Protein AF-A0A455UFF2-F1 (afdb_monomer)

Sequence (76 aa):
MSKSYEQLVKRVQRAINSPGAQSKHWVEVKRQAEDEPEDWARVISELGTVENVTLTPIDDDAEHVSISWNPEESMS

Radius of gyration: 12.45 Å; Cα contacts (8 Å, |Δi|>4): 87; chains: 1; bounding box: 31×34×27 Å

Organism: NCBI:txid115553

InterPro domains:
  IPR012449 Bacteriophage F116, Orf28 [PF07867] (4-72)

Secondary structure (DSSP, 8-state):
--HHHHHHHHHHHHHHTSHHHHHHTEEEEE--TTS-HHHHHHHHHHHTTSTTEEEEESSTTSSEEEEEE-TTGGG-

Mean pr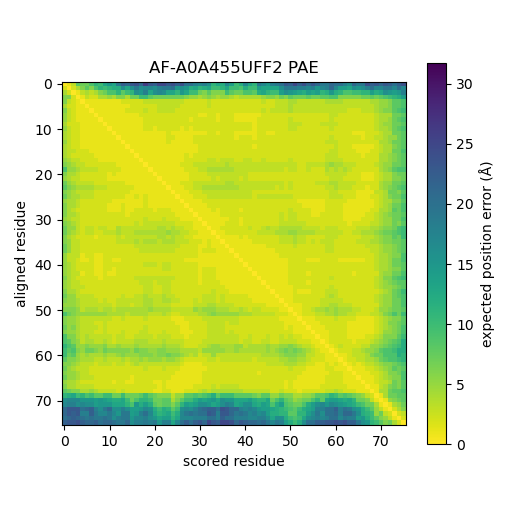edicted aligned error: 4.1 Å

Nearest PDB structures (foldseek):
  6a71-assembly1_B  TM=5.968E-01  e=3.329E-01  Homo sapiens
  1osd-assembly2_B  TM=6.046E-01  e=4.069E-01  Cupriavidus metallidurans
  8gxn-assembly1_B  TM=6.976E-01  e=1.268E+00  Theaceae
  4pca-assembly3_D-4  TM=6.598E-01  e=1.771E+00  Anaplasma phagocytophilum str. HGE1
  5zw3-assembly1_A  TM=4.702E-01  e=3.232E+00  Bacillus subtilis subsp. subtilis str. 168

pLDDT: mean 90.88, std 10.4, range [52.75, 97.94]

Solvent-accessible surface area (backbone atoms only — not comparable to full-atom values): 4413 Å² total; per-residue (Å²): 132,58,74,52,47,57,49,50,52,52,52,52,51,49,49,52,68,28,72,68,16,59,75,66,34,39,39,78,50,66,71,51,95,79,49,52,70,68,49,48,55,47,53,54,54,57,51,60,69,40,84,53,41,47,72,43,64,76,46,96,82,57,48,31,31,38,41,35,48,44,76,77,69,67,75,111

Structure (mmCIF, N/CA/C/O backbone):
data_AF-A0A455UFF2-F1
#
_entry.id   AF-A0A455UFF2-F1
#
loop_
_atom_site.group_PDB
_atom_site.id
_atom_site.type_symbol
_atom_site.label_atom_id
_atom_site.label_alt_id
_atom_site.label_comp_id
_atom_site.label_asym_id
_atom_site.label_entity_id
_atom_site.label_seq_id
_atom_site.pdbx_PDB_ins_code
_atom_site.Cartn_x
_atom_site.Cartn_y
_atom_site.Cartn_z
_atom_site.occupancy
_atom_site.B_iso_or_equiv
_atom_site.auth_seq_id
_atom_site.auth_comp_id
_atom_site.auth_asym_id
_atom_site.auth_atom_id
_atom_site.pdbx_PDB_model_num
ATOM 1 N N . MET A 1 1 ? -21.300 -5.488 2.772 1.00 59.91 1 MET A N 1
ATOM 2 C CA . MET A 1 1 ? -20.120 -4.690 2.390 1.00 59.91 1 MET A CA 1
ATOM 3 C C . MET A 1 1 ? -20.599 -3.311 1.984 1.00 59.91 1 MET A C 1
ATOM 5 O O . MET A 1 1 ? -21.617 -3.230 1.301 1.00 59.91 1 MET A O 1
ATOM 9 N N . SER A 1 2 ? -19.958 -2.254 2.484 1.00 75.44 2 SER A N 1
ATOM 10 C CA . SER A 1 2 ? -20.256 -0.878 2.080 1.00 75.44 2 SER A CA 1
ATOM 11 C C . SER A 1 2 ? -19.771 -0.670 0.637 1.00 75.44 2 SER A C 1
ATOM 13 O O . SER A 1 2 ? -18.805 -1.294 0.196 1.00 75.44 2 SER A O 1
ATOM 15 N N . LYS A 1 3 ? -20.437 0.209 -0.117 1.00 76.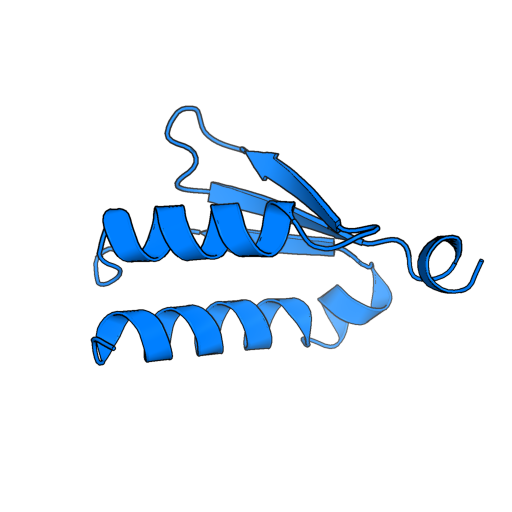75 3 LYS A N 1
ATOM 16 C CA . LYS A 1 3 ? -19.997 0.566 -1.476 1.00 76.75 3 LYS A CA 1
ATOM 17 C C . LYS A 1 3 ? -18.601 1.218 -1.456 1.00 76.75 3 LYS A C 1
ATOM 19 O O . LYS A 1 3 ? -17.835 1.023 -2.393 1.00 76.75 3 LYS A O 1
ATOM 24 N N . SER A 1 4 ? -18.276 1.918 -0.361 1.00 83.38 4 SER A N 1
ATOM 25 C CA . SER A 1 4 ? -16.970 2.546 -0.115 1.00 83.38 4 SER A CA 1
ATOM 26 C C . SER A 1 4 ? -15.850 1.503 0.008 1.00 83.38 4 SER A C 1
ATOM 28 O O . SER A 1 4 ? -14.889 1.566 -0.757 1.00 83.38 4 SER A O 1
ATOM 30 N N . TYR A 1 5 ? -16.024 0.452 0.821 1.00 89.94 5 TYR A N 1
ATOM 31 C CA . TYR A 1 5 ? -15.046 -0.638 0.932 1.00 89.94 5 TYR A CA 1
ATOM 32 C C . TYR A 1 5 ? -14.746 -1.308 -0.417 1.00 89.94 5 TYR A C 1
ATOM 34 O O . TYR A 1 5 ? -13.589 -1.513 -0.780 1.00 89.94 5 TYR A O 1
ATOM 42 N N . GLU A 1 6 ? -15.773 -1.616 -1.216 1.00 92.12 6 GLU A N 1
ATOM 43 C CA . GLU A 1 6 ? -15.566 -2.238 -2.532 1.00 92.12 6 GLU A CA 1
ATOM 44 C C . GLU A 1 6 ? -14.801 -1.325 -3.505 1.00 92.12 6 GLU A C 1
ATOM 46 O O . GLU A 1 6 ? -14.015 -1.806 -4.327 1.00 92.12 6 GLU A O 1
ATOM 51 N N . GLN A 1 7 ? -15.035 -0.011 -3.442 1.00 93.06 7 GLN A N 1
ATOM 52 C CA . GLN A 1 7 ? -14.310 0.973 -4.247 1.00 93.06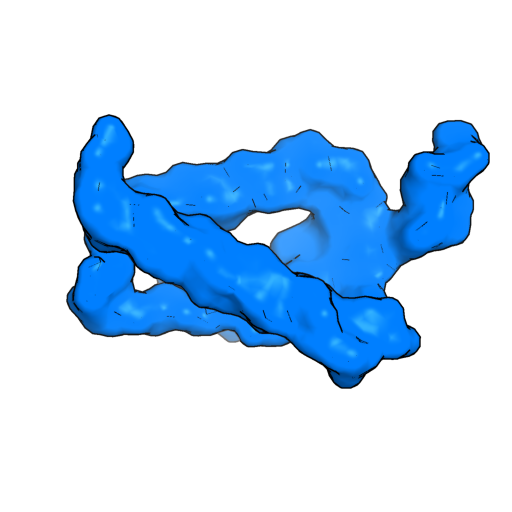 7 GLN A CA 1
ATOM 53 C C . GLN A 1 7 ? -12.852 1.085 -3.801 1.00 93.06 7 GLN A C 1
ATOM 55 O O . GLN A 1 7 ? -11.960 1.060 -4.656 1.00 93.06 7 GLN A O 1
ATOM 60 N N . LEU A 1 8 ? -12.612 1.119 -2.489 1.00 95.44 8 LEU A N 1
ATOM 61 C CA . LEU A 1 8 ? -11.278 1.095 -1.907 1.00 95.44 8 LEU A CA 1
ATOM 62 C C . LEU A 1 8 ? -10.504 -0.147 -2.367 1.00 95.44 8 LEU A C 1
ATOM 64 O O . LEU A 1 8 ? -9.434 -0.017 -2.960 1.00 95.44 8 LEU A O 1
ATOM 68 N N . VAL A 1 9 ? -11.063 -1.347 -2.188 1.00 95.50 9 VAL A N 1
ATOM 69 C CA . VAL A 1 9 ? -10.414 -2.605 -2.596 1.00 95.50 9 VAL A CA 1
ATOM 70 C C . VAL A 1 9 ? -10.057 -2.586 -4.084 1.00 95.50 9 VAL A C 1
ATOM 72 O O . VAL A 1 9 ? -8.925 -2.901 -4.453 1.00 95.50 9 VAL A O 1
ATOM 75 N N . LYS A 1 10 ? -10.975 -2.147 -4.955 1.00 95.75 10 LYS A N 1
ATOM 76 C CA . LYS A 1 10 ? -10.707 -2.028 -6.400 1.00 95.75 10 LYS A CA 1
ATOM 77 C C . LYS A 1 10 ? -9.574 -1.051 -6.704 1.00 95.75 10 LYS A C 1
ATOM 79 O O . LYS A 1 10 ? -8.773 -1.306 -7.605 1.00 95.75 10 LYS A O 1
ATOM 84 N N . ARG A 1 11 ? -9.495 0.067 -5.979 1.00 96.44 11 ARG A N 1
ATOM 85 C CA . ARG A 1 11 ? -8.432 1.068 -6.133 1.00 96.44 11 ARG A CA 1
ATOM 86 C C . ARG A 1 11 ? -7.071 0.488 -5.753 1.00 96.44 11 ARG A C 1
ATOM 88 O O . ARG A 1 11 ? -6.130 0.622 -6.535 1.00 96.44 11 ARG A O 1
ATOM 95 N N . VAL A 1 12 ? -6.988 -0.212 -4.621 1.00 96.50 12 VAL A N 1
ATOM 96 C CA . VAL A 1 12 ? -5.753 -0.874 -4.173 1.00 96.50 12 VAL A CA 1
ATOM 97 C C . VAL A 1 12 ? -5.324 -1.968 -5.151 1.00 96.50 12 VAL A C 1
ATOM 99 O O . VAL A 1 12 ? -4.185 -1.972 -5.615 1.00 96.50 12 VAL A O 1
ATOM 102 N N . GLN A 1 13 ? -6.253 -2.831 -5.571 1.00 96.50 13 GLN A N 1
ATOM 103 C CA . GLN A 1 13 ? -5.983 -3.858 -6.582 1.00 96.50 13 GLN A CA 1
ATOM 104 C C . GLN A 1 13 ? -5.486 -3.256 -7.898 1.00 96.50 13 GLN A C 1
ATOM 106 O O . GLN A 1 13 ? -4.581 -3.804 -8.524 1.00 96.50 13 GLN A O 1
ATOM 111 N N . ARG A 1 14 ? -6.047 -2.124 -8.333 1.00 97.56 14 ARG A N 1
ATOM 112 C CA . ARG A 1 14 ? -5.596 -1.437 -9.549 1.00 97.56 14 ARG A CA 1
ATOM 113 C C . ARG A 1 14 ? -4.175 -0.889 -9.411 1.00 97.56 14 ARG A C 1
ATOM 115 O O . ARG A 1 14 ? -3.431 -0.933 -10.387 1.00 97.56 14 ARG A O 1
ATOM 122 N N . ALA A 1 15 ? -3.807 -0.375 -8.238 1.00 97.50 15 ALA A N 1
ATOM 123 C CA . ALA A 1 15 ? -2.456 0.112 -7.972 1.00 97.50 15 ALA A CA 1
ATOM 124 C C . ALA A 1 15 ? -1.438 -1.038 -8.051 1.00 97.50 15 ALA A C 1
ATOM 126 O O . ALA A 1 15 ? -0.477 -0.953 -8.820 1.00 97.50 15 ALA A O 1
ATOM 127 N N . ILE A 1 16 ? -1.721 -2.144 -7.354 1.00 95.75 16 ILE A N 1
ATOM 128 C CA . ILE A 1 16 ? -0.895 -3.361 -7.342 1.00 95.75 16 ILE A CA 1
ATOM 129 C C . ILE A 1 16 ? -0.744 -3.939 -8.754 1.00 95.75 16 ILE A C 1
ATOM 131 O O . ILE A 1 16 ? 0.366 -4.226 -9.188 1.00 95.75 16 ILE A O 1
ATOM 135 N N . ASN A 1 17 ? -1.841 -4.066 -9.505 1.00 96.00 17 ASN A N 1
ATOM 136 C CA . ASN A 1 17 ? -1.837 -4.651 -10.852 1.00 96.00 17 ASN A CA 1
ATOM 137 C C . ASN A 1 17 ? -1.364 -3.689 -11.956 1.00 96.00 17 ASN A C 1
ATOM 139 O O . ASN A 1 17 ? -1.422 -4.029 -13.139 1.00 96.00 17 ASN A O 1
ATOM 143 N N . SER A 1 18 ? -0.919 -2.477 -11.616 1.00 97.62 18 SER A N 1
ATOM 144 C CA . SER A 1 18 ? -0.388 -1.561 -12.623 1.00 97.62 18 SER A CA 1
ATOM 145 C C . SER A 1 18 ? 0.923 -2.110 -13.218 1.00 97.62 18 SER A C 1
ATOM 147 O O . SER A 1 18 ? 1.720 -2.702 -12.487 1.00 97.62 18 SER A O 1
ATOM 149 N N . PRO A 1 19 ? 1.207 -1.903 -14.522 1.00 97.00 19 PRO A N 1
ATOM 150 C CA . PRO A 1 19 ? 2.403 -2.465 -15.160 1.00 97.00 19 PRO A CA 1
ATOM 151 C C . PRO A 1 19 ? 3.709 -2.089 -14.449 1.00 97.00 19 PRO A C 1
ATOM 153 O O . PRO A 1 19 ? 4.607 -2.917 -14.309 1.00 97.00 19 PRO A O 1
ATOM 156 N N . GLY A 1 20 ? 3.803 -0.848 -13.963 1.00 96.69 20 GLY A N 1
ATOM 157 C CA . GLY A 1 20 ? 4.969 -0.372 -13.223 1.00 96.69 20 GLY A CA 1
ATOM 158 C C . GLY A 1 20 ? 5.123 -1.053 -11.866 1.00 96.69 20 GLY A C 1
ATOM 159 O O . GLY A 1 20 ? 6.239 -1.415 -11.504 1.00 96.69 20 GLY A O 1
ATOM 160 N N . ALA 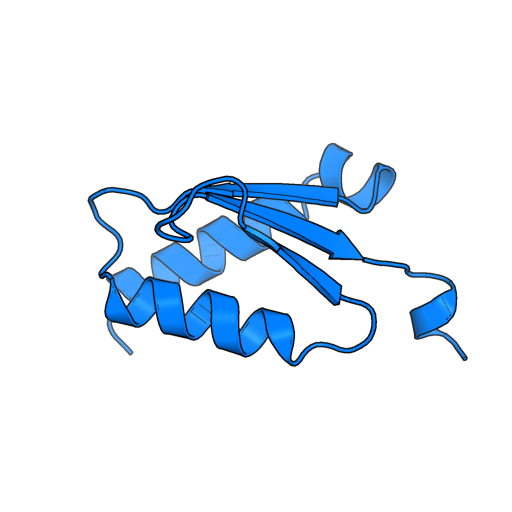A 1 21 ? 4.017 -1.262 -11.150 1.00 97.06 21 ALA A N 1
ATOM 161 C CA . ALA A 1 21 ? 4.030 -1.921 -9.853 1.00 97.06 21 ALA A CA 1
ATOM 162 C C . ALA A 1 21 ? 4.370 -3.409 -9.978 1.00 97.06 21 ALA A C 1
ATOM 164 O O . ALA A 1 21 ? 5.238 -3.889 -9.262 1.00 97.06 21 ALA A O 1
ATOM 165 N N . GLN A 1 22 ? 3.782 -4.108 -10.954 1.00 96.25 22 GLN A N 1
ATOM 166 C CA . GLN A 1 22 ? 4.116 -5.504 -11.253 1.00 96.25 22 GLN A CA 1
ATOM 167 C C . GLN A 1 22 ? 5.570 -5.675 -11.698 1.00 96.25 22 GLN A C 1
ATOM 169 O O . GLN A 1 22 ? 6.205 -6.633 -11.294 1.00 96.25 22 GLN A O 1
ATOM 174 N N . SER A 1 23 ? 6.134 -4.734 -12.461 1.00 94.88 23 SER A N 1
ATOM 175 C CA . SER A 1 23 ? 7.542 -4.826 -12.887 1.00 94.88 23 SER A CA 1
ATOM 176 C C . SER A 1 23 ? 8.540 -4.551 -11.754 1.00 94.88 23 SER A C 1
ATOM 178 O O . SER A 1 23 ? 9.652 -5.065 -11.780 1.00 94.88 23 SER A O 1
ATOM 180 N N . LYS A 1 24 ? 8.177 -3.693 -10.792 1.00 95.81 24 LYS A N 1
ATOM 181 C CA . LYS A 1 24 ? 9.035 -3.305 -9.655 1.00 95.81 24 LYS A CA 1
ATOM 182 C C . LYS A 1 24 ? 8.757 -4.109 -8.383 1.00 95.81 24 LYS A C 1
ATOM 184 O O . LYS A 1 24 ? 9.482 -3.946 -7.409 1.00 95.81 24 LYS A O 1
ATOM 189 N N . HIS A 1 25 ? 7.689 -4.901 -8.394 1.00 96.38 25 HIS A N 1
ATOM 190 C CA . HIS A 1 25 ? 7.084 -5.566 -7.242 1.00 96.38 25 HIS A CA 1
ATOM 191 C C . HIS A 1 25 ? 6.862 -4.643 -6.038 1.00 96.38 25 HIS A C 1
ATOM 193 O O . HIS A 1 25 ? 7.123 -4.998 -4.889 1.00 96.38 25 HIS A O 1
ATOM 199 N N . TRP A 1 26 ? 6.422 -3.416 -6.322 1.00 96.81 26 TRP A N 1
ATOM 200 C CA . TRP A 1 26 ? 6.272 -2.375 -5.315 1.00 96.81 26 TRP A CA 1
ATOM 201 C C . TRP A 1 26 ? 5.276 -1.300 -5.752 1.00 96.81 26 TRP A C 1
ATOM 203 O O . TRP A 1 26 ? 5.262 -0.891 -6.918 1.00 96.81 26 TRP A O 1
ATOM 213 N N . VAL A 1 27 ? 4.466 -0.805 -4.814 1.00 97.94 27 VAL A N 1
ATOM 214 C CA . VAL A 1 27 ? 3.563 0.333 -5.021 1.00 97.94 27 VAL A CA 1
ATOM 215 C C . VAL A 1 27 ? 3.292 1.092 -3.725 1.00 97.94 27 VAL A C 1
ATOM 217 O O . VAL A 1 27 ? 3.267 0.508 -2.648 1.00 97.94 27 VAL A O 1
ATOM 220 N N . GLU A 1 28 ? 3.020 2.388 -3.837 1.00 97.81 28 GLU A N 1
ATOM 221 C CA . GLU A 1 28 ? 2.500 3.214 -2.747 1.00 97.81 28 GLU A CA 1
ATOM 222 C C . GLU A 1 28 ? 0.987 3.379 -2.860 1.00 97.81 28 GLU A C 1
ATOM 224 O O . GLU A 1 28 ? 0.439 3.601 -3.945 1.00 97.81 28 GLU A O 1
ATOM 229 N N . VAL A 1 29 ? 0.303 3.292 -1.724 1.00 96.88 29 VAL A N 1
ATOM 230 C CA . VAL A 1 29 ? -1.140 3.483 -1.629 1.00 96.88 29 VAL A CA 1
ATOM 231 C C . VAL A 1 29 ? -1.435 4.414 -0.467 1.00 96.88 29 VAL A C 1
ATOM 233 O O . VAL A 1 29 ? -1.011 4.179 0.661 1.00 96.88 29 VAL A O 1
ATOM 236 N N . LYS A 1 30 ? -2.213 5.458 -0.752 1.00 96.88 30 LYS A N 1
ATOM 237 C CA . LYS A 1 30 ? -2.678 6.418 0.245 1.00 96.88 30 LYS A CA 1
ATOM 238 C C . LYS A 1 30 ? -4.187 6.316 0.452 1.00 96.88 30 LYS A C 1
ATOM 240 O O . LYS A 1 30 ? -4.932 6.208 -0.533 1.00 96.88 30 LYS A O 1
ATOM 245 N N . ARG A 1 31 ? -4.643 6.395 1.699 1.00 95.69 31 ARG A N 1
ATOM 246 C CA . ARG A 1 31 ? -6.043 6.605 2.067 1.00 95.69 31 ARG A CA 1
ATOM 247 C C . ARG A 1 31 ? -6.551 7.909 1.442 1.00 95.69 31 ARG A C 1
ATOM 249 O O . ARG A 1 31 ? -5.847 8.916 1.384 1.00 95.69 31 ARG A O 1
ATOM 256 N N . GLN A 1 32 ? -7.767 7.881 0.922 1.00 94.56 32 GLN A N 1
ATOM 257 C CA . GLN A 1 32 ? -8.477 9.044 0.403 1.00 94.56 32 GLN A CA 1
ATOM 258 C C . GLN A 1 32 ? -9.520 9.513 1.414 1.00 94.56 32 GLN A C 1
ATOM 260 O O . GLN A 1 32 ? -9.969 8.756 2.268 1.00 94.56 32 GLN A O 1
ATOM 265 N N . ALA A 1 33 ? -9.936 10.775 1.297 1.00 91.56 33 ALA A N 1
ATOM 266 C CA . ALA A 1 33 ? -10.928 11.361 2.198 1.00 91.56 33 ALA A CA 1
ATOM 267 C C . ALA A 1 33 ? -12.296 10.650 2.149 1.00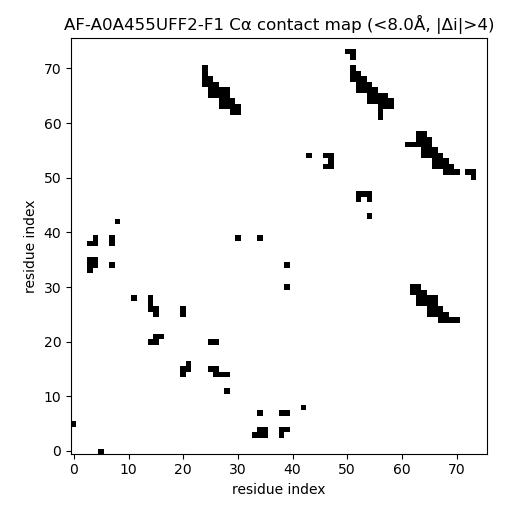 91.56 33 ALA A C 1
ATOM 269 O O . ALA A 1 33 ? -13.057 10.744 3.105 1.00 91.56 33 ALA A O 1
ATOM 270 N N . GLU A 1 34 ? -12.603 9.962 1.044 1.00 90.69 34 GLU A N 1
ATOM 271 C CA . GLU A 1 34 ? -13.830 9.176 0.853 1.00 90.69 34 GLU A CA 1
ATOM 272 C C . GLU A 1 34 ? -13.745 7.738 1.394 1.00 90.69 34 GLU A C 1
ATOM 274 O O . GLU A 1 34 ? -14.770 7.059 1.487 1.00 90.69 34 GLU A O 1
ATOM 279 N N . ASP A 1 35 ? -12.542 7.270 1.741 1.00 92.62 35 ASP A N 1
ATOM 280 C CA . ASP A 1 35 ? -12.360 5.949 2.334 1.00 92.62 35 ASP A CA 1
ATOM 281 C C . ASP A 1 35 ? -12.666 6.029 3.828 1.00 92.62 35 ASP A C 1
ATOM 283 O O . ASP A 1 35 ? -12.037 6.801 4.559 1.00 92.62 35 ASP A O 1
ATOM 287 N N . GLU A 1 36 ? -13.579 5.198 4.319 1.00 93.81 36 GLU A N 1
ATOM 288 C CA . GLU A 1 36 ? -13.823 5.109 5.758 1.00 93.81 36 GLU A CA 1
ATOM 289 C C . GLU A 1 36 ? -12.554 4.602 6.479 1.00 93.81 36 GLU A C 1
ATOM 291 O O . GLU A 1 36 ? -11.909 3.666 5.992 1.00 93.81 36 GLU A O 1
ATOM 296 N N . PRO A 1 37 ? -12.161 5.184 7.631 1.00 93.12 37 PRO A N 1
ATOM 297 C CA . PRO A 1 37 ? -10.946 4.777 8.345 1.00 93.12 37 PRO A CA 1
ATOM 298 C C . PRO A 1 37 ? -10.925 3.285 8.703 1.00 93.12 37 PRO A C 1
ATOM 300 O O . PRO A 1 37 ? -9.887 2.634 8.606 1.00 93.12 37 PRO A O 1
ATOM 303 N N . GLU A 1 38 ? -12.080 2.735 9.085 1.00 93.69 38 GLU A N 1
ATOM 304 C CA . GLU A 1 38 ? -12.230 1.318 9.435 1.00 93.69 38 GLU A CA 1
ATOM 305 C C . GLU A 1 38 ? -12.064 0.407 8.211 1.00 93.69 38 GLU A C 1
ATOM 307 O O . GLU A 1 38 ? -11.412 -0.635 8.294 1.00 93.69 38 GLU A O 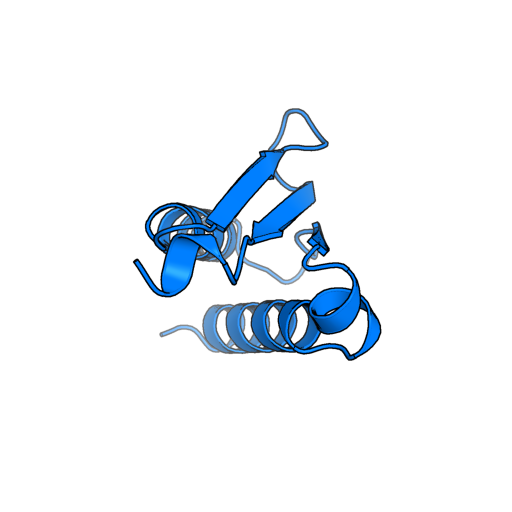1
ATOM 312 N N . ASP A 1 39 ? -12.596 0.826 7.058 1.00 95.31 39 ASP A N 1
ATOM 313 C CA . ASP A 1 39 ? -12.456 0.105 5.792 1.00 95.31 39 ASP A CA 1
ATOM 314 C C . ASP A 1 39 ? -10.990 0.123 5.318 1.00 95.31 39 ASP A C 1
ATOM 316 O O . ASP A 1 39 ? -10.467 -0.906 4.884 1.00 95.31 39 ASP A O 1
ATOM 320 N N . TRP A 1 40 ? -10.293 1.256 5.473 1.00 95.69 40 TRP A N 1
ATOM 321 C CA . TRP A 1 40 ? -8.852 1.365 5.219 1.00 95.69 40 TRP A CA 1
ATOM 322 C C . TRP A 1 40 ? -8.036 0.427 6.110 1.00 95.69 40 TRP A C 1
ATOM 324 O O . TRP A 1 40 ? -7.288 -0.410 5.598 1.00 95.69 40 TRP A O 1
ATOM 334 N N . ALA A 1 41 ? -8.222 0.514 7.429 1.00 94.31 41 ALA A N 1
ATOM 335 C CA . ALA A 1 41 ? -7.517 -0.326 8.393 1.00 94.31 41 ALA A CA 1
ATOM 336 C C . ALA A 1 41 ? -7.732 -1.819 8.107 1.00 94.31 41 ALA A C 1
ATOM 338 O O . ALA A 1 41 ? -6.793 -2.615 8.179 1.00 94.31 41 ALA A O 1
ATOM 339 N N . ARG A 1 42 ? -8.953 -2.194 7.709 1.00 94.81 42 ARG A N 1
ATOM 340 C CA . ARG A 1 42 ? -9.282 -3.557 7.300 1.00 94.81 42 ARG A CA 1
ATOM 341 C C . ARG A 1 42 ? -8.491 -4.004 6.071 1.00 94.81 42 ARG A C 1
ATOM 343 O O . ARG A 1 42 ? -7.896 -5.076 6.121 1.00 94.81 42 ARG A O 1
ATOM 350 N N . VAL A 1 43 ? -8.457 -3.216 4.993 1.00 95.00 43 VAL A N 1
ATOM 351 C CA . VAL A 1 43 ? -7.721 -3.585 3.766 1.00 95.00 43 VAL A CA 1
ATOM 352 C C . VAL A 1 43 ? -6.228 -3.753 4.042 1.00 95.00 43 VAL A C 1
ATOM 354 O O . VAL A 1 43 ? -5.625 -4.722 3.585 1.00 95.00 43 VAL A O 1
ATOM 357 N N . ILE A 1 44 ? -5.632 -2.841 4.813 1.00 94.81 44 ILE A N 1
ATOM 358 C CA . ILE A 1 44 ? -4.215 -2.928 5.187 1.00 94.81 44 ILE A CA 1
ATOM 359 C C . ILE A 1 44 ? -3.957 -4.166 6.050 1.00 94.81 44 ILE A C 1
ATOM 361 O O . ILE A 1 44 ? -3.013 -4.908 5.785 1.00 94.81 44 ILE A O 1
ATOM 365 N N . SER A 1 45 ? -4.826 -4.447 7.026 1.00 94.06 45 SER A N 1
ATOM 366 C CA . SER A 1 45 ? -4.726 -5.662 7.837 1.00 94.06 45 SER A CA 1
ATOM 367 C C . SER A 1 45 ? -4.827 -6.928 6.987 1.00 94.06 45 SER A C 1
ATOM 369 O O . SER A 1 45 ? -4.055 -7.851 7.209 1.00 94.06 45 SER A O 1
ATOM 371 N N . GLU A 1 46 ? -5.756 -6.992 6.031 1.00 94.62 46 GLU A N 1
ATOM 372 C CA . GLU A 1 46 ? -5.932 -8.152 5.149 1.00 94.62 46 GLU A CA 1
ATOM 373 C C . GLU A 1 46 ? -4.695 -8.360 4.260 1.00 94.62 46 GLU A C 1
ATOM 375 O O . GLU A 1 46 ? -4.180 -9.473 4.174 1.00 94.62 46 GLU A O 1
ATOM 380 N N . LEU A 1 47 ? -4.150 -7.294 3.668 1.00 93.00 47 LEU A N 1
ATOM 381 C CA . LEU A 1 47 ? -2.929 -7.362 2.856 1.00 93.00 47 LEU A CA 1
ATOM 382 C C . LEU A 1 47 ? -1.701 -7.795 3.663 1.00 93.00 47 LEU A C 1
ATOM 384 O O . LEU A 1 47 ? -0.865 -8.526 3.143 1.00 93.00 47 LEU A O 1
ATOM 388 N N . GLY A 1 48 ? -1.614 -7.401 4.935 1.00 91.31 48 GLY A N 1
ATOM 389 C CA . GLY A 1 48 ? -0.530 -7.806 5.834 1.00 91.31 48 GLY A CA 1
ATOM 390 C C . GLY A 1 48 ? -0.556 -9.287 6.216 1.00 91.31 48 GLY A C 1
ATOM 391 O O . GLY A 1 48 ? 0.421 -9.785 6.764 1.00 91.31 48 GLY A O 1
ATOM 392 N N . THR A 1 49 ? -1.653 -9.997 5.928 1.00 93.25 49 THR A N 1
ATOM 393 C CA . THR A 1 49 ? -1.737 -11.457 6.106 1.00 93.25 49 THR A CA 1
ATOM 394 C C . THR A 1 49 ? -1.315 -12.245 4.870 1.00 93.25 49 THR A C 1
ATOM 396 O O . THR A 1 49 ? -1.215 -13.468 4.939 1.00 93.25 49 THR A O 1
ATOM 399 N N . VAL A 1 50 ? -1.085 -11.572 3.739 1.00 91.94 50 VAL A N 1
ATOM 400 C CA . VAL A 1 50 ? -0.698 -12.234 2.494 1.00 91.94 50 VAL A CA 1
ATOM 401 C C . VAL A 1 50 ? 0.780 -12.605 2.561 1.00 91.94 50 VAL A C 1
ATOM 403 O O . VAL A 1 50 ? 1.640 -11.760 2.806 1.00 91.94 50 VAL A O 1
ATOM 406 N N . GLU A 1 51 ? 1.078 -13.880 2.322 1.00 88.88 51 GLU A N 1
ATOM 407 C CA . GLU A 1 51 ? 2.454 -14.371 2.284 1.00 88.88 51 GLU A CA 1
ATOM 408 C C . GLU A 1 51 ? 3.269 -13.625 1.221 1.00 88.88 51 GLU A C 1
ATOM 410 O O . GLU A 1 51 ? 2.781 -13.329 0.128 1.00 88.88 51 GLU A O 1
ATOM 415 N N . ASN A 1 52 ? 4.525 -13.320 1.551 1.00 89.44 52 ASN A N 1
ATOM 416 C CA . ASN A 1 52 ? 5.465 -12.600 0.685 1.00 89.44 52 ASN A CA 1
ATOM 417 C C . ASN A 1 52 ? 5.049 -11.163 0.339 1.00 89.44 52 ASN A C 1
ATOM 419 O O . ASN A 1 52 ? 5.658 -10.559 -0.544 1.00 89.44 52 ASN A O 1
ATOM 423 N N . VAL A 1 53 ? 4.056 -10.597 1.036 1.00 93.56 53 VAL A N 1
ATOM 424 C CA . VAL A 1 53 ? 3.725 -9.169 1.000 1.00 93.56 53 VAL A CA 1
ATOM 425 C C . VAL A 1 53 ? 4.308 -8.489 2.233 1.00 93.56 53 VAL A C 1
ATOM 427 O O . VAL A 1 53 ? 4.118 -8.925 3.363 1.00 93.56 53 VAL A O 1
ATOM 430 N N . THR A 1 54 ? 5.019 -7.385 2.019 1.00 94.50 54 THR A N 1
ATOM 431 C CA . THR A 1 54 ? 5.493 -6.501 3.086 1.00 94.50 54 THR A CA 1
ATOM 432 C C . THR A 1 54 ? 4.785 -5.160 2.975 1.00 94.50 54 THR A C 1
ATOM 434 O O . THR A 1 54 ? 4.791 -4.527 1.918 1.00 94.50 54 THR A O 1
ATOM 437 N N . LEU A 1 55 ? 4.191 -4.721 4.083 1.00 95.06 55 LEU A N 1
ATOM 438 C CA . LEU A 1 55 ? 3.586 -3.401 4.226 1.00 95.06 55 LEU A CA 1
ATOM 439 C C . LEU A 1 55 ? 4.471 -2.526 5.105 1.00 95.06 55 LEU A C 1
ATOM 441 O O . LEU A 1 55 ? 4.788 -2.905 6.230 1.00 95.06 55 LEU A O 1
ATOM 445 N N . THR A 1 56 ? 4.836 -1.346 4.608 1.00 95.81 56 THR A N 1
ATOM 446 C CA . THR A 1 56 ? 5.604 -0.357 5.376 1.00 95.81 56 THR A CA 1
ATOM 447 C C . THR A 1 56 ? 4.844 0.966 5.416 1.00 95.81 56 THR A C 1
ATOM 449 O O . THR A 1 56 ? 4.699 1.596 4.361 1.00 95.81 56 THR A O 1
ATOM 452 N N . PRO A 1 57 ? 4.358 1.406 6.593 1.00 95.12 57 PRO A N 1
ATOM 453 C CA . PRO A 1 57 ? 3.829 2.753 6.777 1.00 95.12 57 PRO A CA 1
ATOM 454 C C . PRO A 1 57 ? 4.879 3.809 6.424 1.00 95.12 57 PRO A C 1
ATOM 456 O O . PRO A 1 57 ? 6.047 3.681 6.788 1.00 95.12 57 PRO A O 1
ATOM 459 N N . ILE A 1 58 ? 4.460 4.829 5.683 1.00 96.38 58 ILE A N 1
ATOM 460 C CA . ILE A 1 58 ? 5.293 5.965 5.266 1.00 96.38 58 ILE A CA 1
ATOM 461 C C . ILE A 1 58 ? 5.047 7.168 6.180 1.00 96.38 58 ILE A C 1
ATOM 463 O O . ILE A 1 58 ? 5.947 7.982 6.379 1.00 96.38 58 ILE A O 1
ATOM 467 N N . ASP A 1 59 ? 3.837 7.275 6.728 1.00 93.94 59 ASP A N 1
ATOM 468 C CA . ASP A 1 59 ? 3.459 8.255 7.741 1.00 93.94 59 ASP A CA 1
ATOM 469 C C . ASP A 1 59 ? 3.124 7.587 9.083 1.00 93.94 59 ASP A C 1
ATOM 471 O O . ASP A 1 59 ? 2.952 6.368 9.172 1.00 93.94 59 ASP A O 1
ATOM 475 N N . ASP A 1 60 ? 3.068 8.406 10.137 1.00 90.75 60 ASP A N 1
ATOM 476 C CA . ASP A 1 60 ? 2.815 7.958 11.512 1.00 90.75 60 ASP A CA 1
ATOM 477 C C . ASP A 1 60 ? 1.392 7.401 11.696 1.00 90.75 60 ASP A C 1
ATOM 479 O O . ASP A 1 60 ? 1.169 6.516 12.523 1.00 90.75 60 ASP A O 1
ATOM 483 N N . ASP A 1 61 ? 0.435 7.892 10.904 1.00 89.94 61 ASP A N 1
ATOM 484 C CA . ASP A 1 61 ? -0.981 7.517 10.975 1.00 89.94 61 ASP A CA 1
ATOM 485 C C . ASP A 1 61 ? -1.331 6.286 10.113 1.00 89.94 61 ASP A C 1
ATOM 487 O O . ASP A 1 61 ? -2.482 5.843 10.095 1.00 89.94 61 ASP A O 1
ATOM 491 N N . ALA A 1 62 ? -0.353 5.722 9.392 1.00 89.69 62 ALA A N 1
ATOM 492 C CA . ALA A 1 62 ? -0.527 4.635 8.427 1.00 89.69 62 ALA A CA 1
ATOM 493 C C . ALA A 1 62 ? -1.620 4.908 7.369 1.00 89.69 62 ALA A C 1
ATOM 495 O O . ALA A 1 62 ? -2.230 3.982 6.821 1.00 89.69 62 ALA A O 1
ATOM 496 N N . GLU A 1 63 ? -1.860 6.180 7.050 1.00 94.81 63 GLU A N 1
ATOM 497 C CA . GLU A 1 63 ? -2.713 6.600 5.940 1.00 94.81 63 GLU A CA 1
ATOM 498 C C . GLU A 1 63 ? -1.980 6.486 4.604 1.00 94.81 63 GLU A C 1
ATOM 500 O O . GLU A 1 63 ? -2.615 6.416 3.553 1.00 94.81 63 GLU A O 1
ATOM 505 N N . HIS A 1 64 ? -0.651 6.434 4.626 1.00 96.94 64 HIS A N 1
ATOM 506 C CA . HIS A 1 64 ? 0.186 6.185 3.468 1.00 96.94 64 HIS A CA 1
ATOM 507 C C . HIS A 1 64 ? 1.065 4.967 3.720 1.00 96.94 64 HIS A C 1
ATOM 509 O O . HIS A 1 64 ? 1.862 4.941 4.655 1.00 96.94 64 HIS A O 1
ATOM 515 N N . VAL A 1 65 ? 0.942 3.953 2.866 1.00 96.81 65 VAL A N 1
ATOM 516 C CA . VAL A 1 65 ? 1.726 2.722 2.973 1.00 96.81 65 VA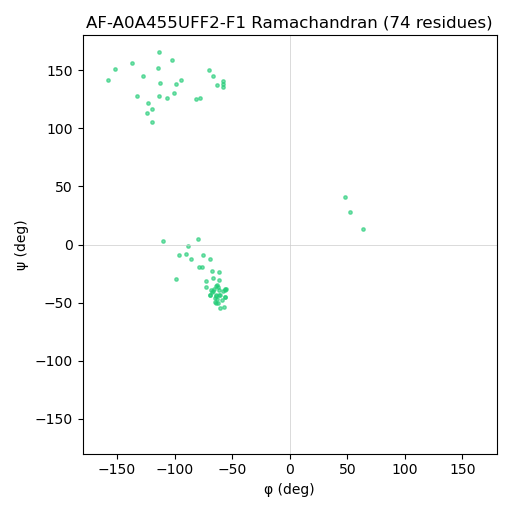L A CA 1
ATOM 517 C C . VAL A 1 65 ? 2.413 2.407 1.655 1.00 96.81 65 VAL A C 1
ATOM 519 O O . VAL A 1 65 ? 1.854 2.616 0.576 1.00 96.81 65 VAL A O 1
ATOM 522 N N . SER A 1 66 ? 3.611 1.844 1.745 1.00 97.25 66 SER A N 1
ATOM 523 C CA . SER A 1 66 ? 4.206 1.103 0.639 1.00 97.25 66 SER A CA 1
ATOM 524 C C . SER A 1 66 ? 3.916 -0.385 0.787 1.00 97.25 66 SER A C 1
ATOM 526 O O . SER A 1 66 ? 3.911 -0.932 1.891 1.00 97.25 66 SER A O 1
ATOM 528 N N . ILE A 1 67 ? 3.660 -1.023 -0.347 1.00 96.69 67 ILE A N 1
ATOM 529 C CA . ILE A 1 67 ? 3.387 -2.446 -0.489 1.00 96.69 67 ILE A CA 1
ATOM 530 C C . ILE A 1 67 ? 4.468 -3.002 -1.407 1.00 96.69 67 ILE A C 1
ATOM 532 O O . ILE A 1 67 ? 4.529 -2.607 -2.571 1.00 96.69 67 ILE A O 1
ATOM 536 N N . SER A 1 68 ? 5.299 -3.914 -0.914 1.00 96.25 68 SER A N 1
ATOM 537 C CA . SER A 1 68 ? 6.212 -4.713 -1.740 1.00 96.25 68 SER A CA 1
ATOM 538 C C . SER A 1 68 ? 5.841 -6.180 -1.696 1.00 96.25 68 SER A C 1
ATOM 540 O O . SER A 1 68 ? 5.302 -6.658 -0.700 1.00 96.25 68 SER A O 1
ATOM 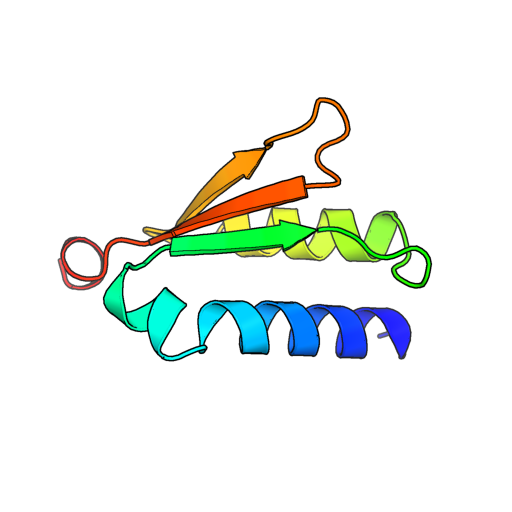542 N N . TRP A 1 69 ? 6.165 -6.902 -2.762 1.00 94.88 69 TRP A N 1
ATOM 543 C CA . TRP A 1 69 ? 6.058 -8.355 -2.784 1.00 94.88 69 TRP A CA 1
ATOM 544 C C . TRP A 1 69 ? 7.270 -8.992 -3.449 1.00 94.88 69 TRP A C 1
ATOM 546 O O . TRP A 1 69 ? 7.955 -8.352 -4.242 1.00 94.88 69 TRP A O 1
ATOM 556 N N . ASN A 1 70 ? 7.545 -10.252 -3.122 1.00 86.44 70 ASN A N 1
ATOM 557 C CA . ASN A 1 70 ? 8.599 -11.015 -3.778 1.00 86.44 70 ASN A CA 1
ATOM 558 C C . ASN A 1 70 ? 8.010 -12.256 -4.469 1.00 86.44 70 ASN A C 1
ATOM 560 O O . ASN A 1 70 ? 7.639 -13.223 -3.796 1.00 86.44 70 ASN A O 1
ATOM 564 N N . PRO A 1 71 ? 7.895 -12.262 -5.809 1.00 70.06 71 PRO A N 1
ATOM 565 C CA . PRO A 1 71 ? 7.333 -13.406 -6.520 1.00 70.06 71 PRO A CA 1
ATOM 566 C C . PRO A 1 71 ? 8.227 -14.653 -6.449 1.00 70.06 71 PRO A C 1
ATOM 568 O O . PRO A 1 71 ? 7.710 -15.757 -6.592 1.00 70.06 71 PRO A O 1
ATOM 571 N N . GLU A 1 72 ? 9.536 -14.508 -6.210 1.00 68.12 72 GLU A N 1
ATOM 572 C CA . GLU A 1 72 ? 10.465 -15.646 -6.128 1.00 68.12 72 GLU A CA 1
ATOM 573 C C . GLU A 1 72 ? 10.279 -16.449 -4.829 1.00 68.12 72 GLU A C 1
ATOM 575 O O . GLU A 1 72 ? 10.322 -17.677 -4.852 1.00 68.12 72 GLU A O 1
ATOM 580 N N . GLU A 1 73 ? 9.977 -15.775 -3.715 1.00 60.56 73 GLU A N 1
ATOM 581 C CA . GLU A 1 73 ? 9.644 -16.424 -2.434 1.00 60.56 73 GLU A CA 1
ATOM 582 C C . GLU A 1 73 ? 8.218 -16.998 -2.414 1.00 60.56 73 GLU A C 1
ATOM 584 O O . GLU A 1 73 ? 7.933 -17.919 -1.658 1.00 60.56 73 GLU A O 1
ATOM 589 N N . SER A 1 74 ? 7.337 -16.537 -3.309 1.00 57.97 74 SER A N 1
ATOM 590 C CA . SER A 1 74 ? 5.950 -17.025 -3.416 1.00 57.97 74 SER A CA 1
ATOM 591 C C . SER A 1 74 ? 5.803 -18.401 -4.077 1.00 57.97 74 SER A C 1
ATOM 593 O O . SER A 1 74 ? 4.705 -18.952 -4.100 1.00 57.97 74 SER A O 1
ATOM 595 N N . MET A 1 75 ? 6.881 -18.936 -4.653 1.00 58.53 75 MET A N 1
ATOM 596 C CA . MET A 1 75 ? 6.897 -20.184 -5.429 1.00 58.53 75 MET A CA 1
ATOM 597 C C . MET A 1 75 ? 7.625 -21.339 -4.714 1.00 58.53 75 MET A C 1
ATOM 599 O O . MET A 1 75 ? 7.789 -22.4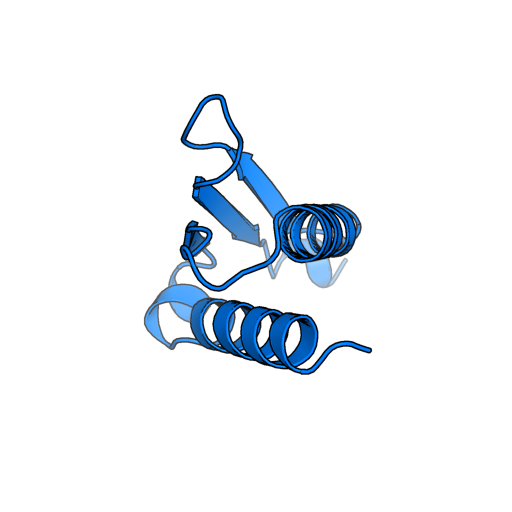01 -5.321 1.00 58.53 75 MET A O 1
ATOM 603 N N . SER A 1 76 ? 8.098 -21.126 -3.477 1.00 52.75 76 SER A N 1
ATOM 604 C CA . SER A 1 76 ? 8.841 -22.118 -2.676 1.00 52.75 76 SER A CA 1
ATOM 605 C C . SER A 1 76 ? 7.964 -22.878 -1.686 1.00 52.75 76 SER A C 1
ATOM 607 O O . SER A 1 76 ? 6.975 -22.295 -1.198 1.00 52.75 76 SER A O 1
#

Foldseek 3Di:
DDPLLVVLVVVVVCQCPPPVCVVQQKGKDAADPSHDPVSVVVVLVVQCPDPQWDWDQPDPSSRMIMIGGDVVRVVD